Protein AF-B7AQ55-F1 (afdb_monomer_lite)

Organism: NCBI:txid483218

Radius of gyration: 14.35 Å; chains: 1; bounding box: 33×33×36 Å

Structure (mmCIF, N/CA/C/O backbone):
data_AF-B7AQ55-F1
#
_entry.id   AF-B7AQ55-F1
#
loop_
_atom_site.group_PDB
_atom_site.id
_atom_site.type_symbol
_atom_site.label_atom_id
_atom_site.label_alt_id
_atom_site.label_comp_id
_atom_site.label_asym_id
_atom_site.label_entity_id
_atom_site.label_seq_id
_atom_site.pdbx_PDB_ins_code
_atom_site.Cartn_x
_atom_site.Cartn_y
_atom_site.Cartn_z
_atom_site.occupancy
_atom_site.B_iso_or_equiv
_atom_site.auth_seq_id
_atom_site.auth_comp_id
_atom_site.auth_asym_id
_atom_site.auth_atom_id
_atom_site.pdbx_PDB_model_num
ATOM 1 N N . MET A 1 1 ? -1.145 -26.559 -1.999 1.00 27.56 1 MET A N 1
ATOM 2 C CA . MET A 1 1 ? -1.993 -25.632 -2.770 1.00 27.56 1 MET A CA 1
ATOM 3 C C . MET A 1 1 ? -2.164 -24.438 -1.860 1.00 27.56 1 MET A C 1
ATOM 5 O O . MET A 1 1 ? -2.536 -24.643 -0.716 1.00 27.56 1 MET A O 1
ATOM 9 N N . ASN A 1 2 ? -1.648 -23.286 -2.272 1.00 35.66 2 ASN A N 1
ATOM 10 C CA . ASN A 1 2 ? -1.523 -22.109 -1.422 1.00 35.66 2 ASN A CA 1
ATOM 11 C C . ASN A 1 2 ? -2.909 -21.473 -1.256 1.00 35.66 2 ASN A C 1
ATOM 13 O O . ASN A 1 2 ? -3.482 -21.053 -2.255 1.00 35.66 2 ASN A O 1
ATOM 17 N N . ASP A 1 3 ? -3.397 -21.335 -0.021 1.00 37.81 3 ASP A N 1
ATOM 18 C CA . ASP A 1 3 ? -4.645 -20.625 0.340 1.00 37.81 3 ASP A CA 1
ATOM 19 C C . ASP A 1 3 ? -4.608 -19.109 0.014 1.00 37.81 3 ASP A C 1
ATOM 21 O O . ASP A 1 3 ? -5.447 -18.330 0.452 1.00 37.81 3 ASP A O 1
ATOM 25 N N . TYR A 1 4 ? -3.626 -18.663 -0.772 1.00 49.69 4 TYR A N 1
ATOM 26 C CA . TYR A 1 4 ? -3.437 -17.280 -1.203 1.00 49.69 4 TYR A CA 1
ATOM 27 C C . TYR A 1 4 ? -4.335 -16.883 -2.393 1.00 49.69 4 TYR A C 1
ATOM 29 O O . TYR A 1 4 ? -4.344 -15.713 -2.770 1.00 49.69 4 TYR A O 1
ATOM 37 N N . GLU A 1 5 ? -5.083 -17.825 -2.984 1.00 44.88 5 GLU A N 1
ATOM 38 C CA . GLU A 1 5 ? -5.886 -17.610 -4.202 1.00 44.88 5 GLU A CA 1
ATOM 39 C C . GLU A 1 5 ? -7.402 -17.460 -3.981 1.00 44.88 5 GLU A C 1
ATOM 41 O O . GLU A 1 5 ? -8.128 -17.249 -4.956 1.00 44.88 5 GLU A O 1
ATOM 46 N N . GLU A 1 6 ? -7.924 -17.501 -2.746 1.00 48.78 6 GLU A N 1
ATOM 47 C CA . GLU A 1 6 ? -9.344 -17.189 -2.513 1.00 48.78 6 GLU A CA 1
ATOM 48 C C . GLU A 1 6 ? -9.623 -15.685 -2.715 1.00 48.78 6 GLU A C 1
ATOM 50 O O . GLU A 1 6 ? -9.643 -14.876 -1.793 1.00 48.78 6 GLU A O 1
ATOM 55 N N . GLY A 1 7 ? -9.823 -15.309 -3.981 1.00 50.34 7 GLY A N 1
ATOM 56 C CA . GLY A 1 7 ? -10.669 -14.212 -4.441 1.00 50.34 7 GLY A CA 1
ATOM 57 C C . GLY A 1 7 ? -10.546 -12.887 -3.691 1.00 50.34 7 GLY A C 1
ATOM 58 O O . GLY A 1 7 ? -11.559 -12.366 -3.217 1.00 50.34 7 GLY A O 1
ATOM 59 N N . ARG A 1 8 ? -9.347 -12.288 -3.631 1.00 54.69 8 ARG A N 1
ATOM 60 C CA . ARG A 1 8 ? -9.206 -10.888 -3.195 1.00 54.69 8 ARG A CA 1
ATOM 61 C C . ARG A 1 8 ? -10.107 -9.999 -4.059 1.00 54.69 8 ARG A C 1
ATOM 63 O O . ARG A 1 8 ? -9.866 -9.812 -5.252 1.00 54.69 8 ARG A O 1
ATOM 70 N N . LYS A 1 9 ? -11.166 -9.437 -3.468 1.00 56.31 9 LYS A N 1
ATOM 71 C CA . LYS A 1 9 ? -12.020 -8.459 -4.153 1.00 56.31 9 LYS A CA 1
ATOM 72 C C . LYS A 1 9 ? -11.200 -7.196 -4.424 1.00 56.31 9 LYS A C 1
ATOM 74 O O . LYS A 1 9 ? -10.725 -6.550 -3.491 1.00 56.31 9 LYS A O 1
ATOM 79 N N . ARG A 1 10 ? -11.048 -6.841 -5.705 1.00 58.47 10 ARG A N 1
ATOM 80 C CA . ARG A 1 10 ? -10.397 -5.593 -6.137 1.00 58.47 10 ARG A CA 1
ATOM 81 C C . ARG A 1 10 ? -11.011 -4.381 -5.423 1.00 58.47 10 ARG A C 1
ATOM 83 O O . ARG A 1 10 ? -12.224 -4.315 -5.246 1.00 58.47 10 ARG A O 1
ATOM 90 N N . GLY A 1 11 ? -10.168 -3.412 -5.063 1.00 59.72 11 GLY A N 1
ATOM 91 C CA . GLY A 1 11 ? -10.604 -2.111 -4.541 1.00 59.72 11 GLY A CA 1
ATOM 92 C C . GLY A 1 11 ? -10.944 -2.063 -3.048 1.00 59.72 11 GLY A C 1
ATOM 93 O O . GLY A 1 11 ? -11.594 -1.114 -2.625 1.00 59.72 11 GLY A O 1
ATOM 94 N N . ARG A 1 12 ? -10.525 -3.055 -2.250 1.00 66.19 12 ARG A N 1
ATOM 95 C CA . ARG A 1 12 ? -10.767 -3.094 -0.792 1.00 66.19 12 ARG A CA 1
ATOM 96 C C . AR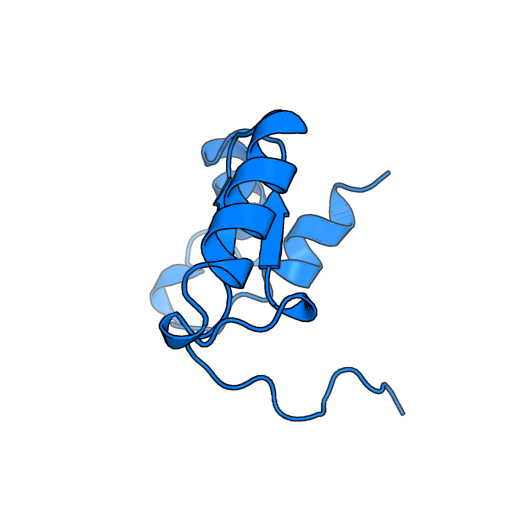G A 1 12 ? -9.497 -3.222 0.055 1.00 66.19 12 ARG A C 1
ATOM 98 O O . ARG A 1 12 ? -9.577 -3.612 1.214 1.00 66.19 12 ARG A O 1
ATOM 105 N N . SER A 1 13 ? -8.337 -2.898 -0.516 1.00 70.31 13 SER A N 1
ATOM 106 C CA . SER A 1 13 ? -7.066 -2.873 0.214 1.00 70.31 13 SER A CA 1
ATOM 107 C C . SER A 1 13 ? -6.754 -1.459 0.686 1.00 70.31 13 SER A C 1
ATOM 109 O O . SER A 1 13 ? -6.706 -0.538 -0.130 1.00 70.31 13 SER A O 1
ATOM 111 N N . LEU A 1 14 ? -6.514 -1.292 1.986 1.00 74.50 14 LEU A N 1
ATOM 112 C CA . LEU A 1 14 ? -6.028 -0.037 2.555 1.00 74.50 14 LEU A CA 1
ATOM 113 C C . LEU A 1 14 ? -4.531 -0.161 2.794 1.00 74.50 14 LEU A C 1
ATOM 115 O O . LEU A 1 14 ? -4.105 -1.003 3.578 1.00 74.50 14 LEU A O 1
ATOM 119 N N . LEU A 1 15 ? -3.741 0.688 2.148 1.00 74.88 15 LEU A N 1
ATOM 120 C CA . LEU A 1 15 ? -2.322 0.814 2.445 1.00 74.88 15 LEU A CA 1
ATOM 121 C C . LEU A 1 15 ? -2.108 2.054 3.315 1.00 74.88 15 LEU A C 1
ATOM 123 O O . LEU A 1 15 ? -2.336 3.179 2.873 1.00 74.88 15 LEU A O 1
ATOM 127 N N . VAL A 1 16 ? -1.656 1.844 4.546 1.00 74.56 16 VAL A N 1
ATOM 128 C CA . VAL A 1 16 ? -1.230 2.913 5.446 1.00 74.56 16 VAL A CA 1
ATOM 129 C C . VAL A 1 16 ? 0.279 3.025 5.340 1.00 74.56 16 VAL A C 1
ATOM 131 O O . VAL A 1 16 ? 1.001 2.110 5.729 1.00 74.56 16 VAL A O 1
ATOM 134 N N . VAL A 1 17 ? 0.750 4.145 4.806 1.00 70.62 17 VAL A N 1
ATOM 135 C CA . VAL A 1 17 ? 2.174 4.463 4.715 1.00 70.62 17 VAL A CA 1
ATOM 136 C C . VAL A 1 17 ? 2.482 5.574 5.711 1.00 70.62 17 VAL A C 1
ATOM 138 O O . VAL A 1 17 ? 1.663 6.474 5.882 1.00 70.62 17 VAL A O 1
ATOM 141 N N . GLU A 1 18 ? 3.631 5.503 6.380 1.00 70.19 18 GLU A N 1
ATOM 142 C CA . GLU A 1 18 ? 4.062 6.465 7.406 1.00 70.19 18 GLU A CA 1
ATOM 143 C C . GLU A 1 18 ? 3.113 6.590 8.618 1.00 70.19 18 GLU A C 1
ATOM 145 O O . GLU A 1 18 ? 2.191 7.414 8.699 1.00 70.19 18 GLU A O 1
ATOM 150 N N . GLY A 1 19 ? 3.405 5.818 9.664 1.00 61.91 19 GLY A N 1
ATOM 151 C CA . GLY A 1 19 ? 2.680 5.879 10.927 1.00 61.91 19 GLY A CA 1
ATOM 152 C C . GLY A 1 19 ? 3.371 5.126 12.053 1.00 61.91 19 GLY A C 1
ATOM 153 O O . GLY A 1 19 ? 3.823 3.999 11.861 1.00 61.91 19 GLY A O 1
ATOM 154 N N . GLU A 1 20 ? 3.426 5.747 13.234 1.00 64.88 20 GLU A N 1
ATOM 155 C CA . GLU A 1 20 ? 3.711 5.028 14.476 1.00 64.88 20 GLU A CA 1
ATOM 156 C C . GLU A 1 20 ? 2.501 4.183 14.900 1.00 64.88 20 GLU A C 1
ATOM 158 O O . GLU A 1 20 ? 1.368 4.463 14.502 1.00 64.88 20 GLU A O 1
ATOM 163 N N . HIS A 1 21 ? 2.738 3.189 15.759 1.00 61.94 21 HIS A N 1
ATOM 164 C CA . HIS A 1 21 ? 1.752 2.214 16.246 1.00 61.94 21 HIS A CA 1
ATOM 165 C C . HIS A 1 21 ? 0.426 2.805 16.769 1.00 61.94 21 HIS A C 1
ATOM 167 O O . HIS A 1 21 ? -0.591 2.111 16.807 1.00 61.94 21 HIS A O 1
ATOM 173 N N . GLU A 1 22 ? 0.396 4.072 17.192 1.00 61.97 22 GLU A N 1
ATOM 174 C CA . GLU A 1 22 ? -0.846 4.735 17.610 1.00 61.97 22 GLU A CA 1
ATOM 175 C C . GLU A 1 22 ? -1.830 4.954 16.453 1.00 61.97 22 GLU A C 1
ATOM 177 O O . GLU A 1 22 ? -3.045 4.866 16.659 1.00 61.97 22 GLU A O 1
ATOM 182 N N . LYS A 1 23 ? -1.329 5.171 15.229 1.00 67.94 23 LYS A N 1
ATOM 183 C CA . LYS A 1 23 ? -2.183 5.331 14.046 1.00 67.94 23 LYS A CA 1
ATOM 184 C C . LYS A 1 23 ? -2.929 4.039 13.724 1.00 67.94 23 LYS A C 1
ATOM 186 O O . LYS A 1 23 ? -4.093 4.117 13.342 1.00 67.94 23 LYS A O 1
ATOM 191 N N . ASP A 1 24 ? -2.328 2.875 13.975 1.00 71.12 24 ASP A N 1
ATOM 192 C CA . ASP A 1 24 ? -2.973 1.576 13.748 1.00 71.12 24 ASP A CA 1
ATOM 193 C C . ASP A 1 24 ? -4.257 1.464 14.574 1.00 71.12 24 ASP A C 1
ATOM 195 O O . ASP A 1 24 ? -5.319 1.155 14.039 1.00 71.12 24 ASP A O 1
ATOM 199 N N . ARG A 1 25 ? -4.201 1.796 15.873 1.00 76.31 25 ARG A N 1
ATOM 200 C CA . ARG A 1 25 ? -5.388 1.756 16.746 1.00 76.31 25 ARG A CA 1
ATOM 201 C C . ARG A 1 25 ? -6.469 2.730 16.299 1.00 76.31 25 ARG A C 1
ATOM 203 O O . ARG A 1 25 ? -7.646 2.392 16.394 1.00 76.31 25 ARG A O 1
ATOM 210 N N . LEU A 1 26 ? -6.086 3.919 15.835 1.00 79.56 26 LEU A N 1
ATOM 211 C CA . LEU A 1 26 ? -7.037 4.899 15.320 1.00 79.56 26 LEU A CA 1
ATOM 212 C C . LEU A 1 26 ? -7.732 4.382 14.055 1.00 79.56 26 LEU A C 1
ATOM 214 O O . LEU A 1 26 ? -8.957 4.447 13.979 1.00 79.56 26 LEU A O 1
ATOM 218 N N . PHE A 1 27 ? -6.980 3.824 13.101 1.00 76.62 27 PHE A N 1
ATOM 219 C CA . PHE A 1 27 ? -7.549 3.223 11.892 1.00 76.62 27 PHE A CA 1
ATOM 220 C C . PHE A 1 27 ? -8.477 2.054 12.227 1.00 76.62 27 PHE A C 1
ATOM 222 O O . PHE A 1 27 ? -9.595 2.007 11.715 1.00 76.62 27 PHE A O 1
ATOM 229 N N . TRP A 1 28 ? -8.083 1.183 13.161 1.00 78.00 28 TRP A N 1
ATOM 230 C CA . TRP A 1 28 ? -8.955 0.124 13.673 1.00 78.00 28 TRP A CA 1
ATOM 231 C C . TRP A 1 28 ? -10.254 0.674 14.268 1.00 78.00 28 TRP A C 1
ATOM 233 O O . TRP A 1 28 ? -11.330 0.134 14.019 1.00 78.00 28 TRP A O 1
ATOM 243 N N . LEU A 1 29 ? -10.180 1.758 15.046 1.00 84.69 29 LEU A N 1
ATOM 244 C CA . LEU A 1 29 ? -11.363 2.371 15.647 1.00 84.69 29 LEU A CA 1
ATOM 245 C C . LEU A 1 29 ? -12.303 2.948 14.581 1.00 84.69 29 LEU A C 1
ATOM 247 O O . LEU A 1 29 ? -13.509 2.735 14.657 1.00 84.69 29 LEU A O 1
ATOM 251 N N . ILE A 1 30 ? -11.749 3.635 13.576 1.00 82.69 30 ILE A N 1
ATOM 252 C CA . ILE A 1 30 ? -12.506 4.197 12.452 1.00 82.69 30 ILE A CA 1
ATOM 253 C C . ILE A 1 30 ? -13.236 3.077 11.705 1.00 82.69 30 ILE A C 1
ATOM 255 O O . ILE A 1 30 ? -14.446 3.164 11.532 1.00 82.69 30 ILE A O 1
ATOM 259 N N . LEU A 1 31 ? -12.552 1.994 11.335 1.00 81.62 31 LEU A N 1
ATOM 260 C CA . LEU A 1 31 ? -13.182 0.895 10.593 1.00 81.62 31 LEU A CA 1
ATOM 261 C C .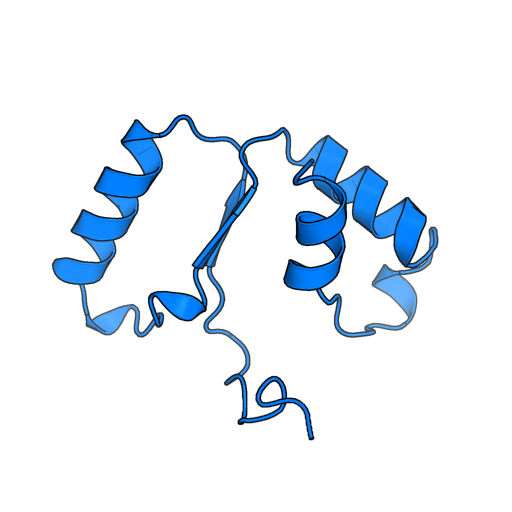 LEU A 1 31 ? -14.280 0.185 11.396 1.00 81.62 31 LEU A C 1
ATOM 263 O O . LEU A 1 31 ? -15.297 -0.208 10.832 1.00 81.62 31 LEU A O 1
ATOM 267 N N . ARG A 1 32 ? -14.130 0.083 12.724 1.00 81.88 32 ARG A N 1
ATOM 268 C CA . ARG A 1 32 ? -15.188 -0.445 13.604 1.00 81.88 32 ARG A CA 1
ATOM 269 C C . ARG A 1 32 ? -16.384 0.496 13.733 1.00 81.88 32 ARG A C 1
ATOM 271 O O . ARG A 1 32 ? -17.509 0.022 13.875 1.00 81.88 32 ARG A O 1
ATOM 278 N N . CYS A 1 33 ? -16.148 1.805 13.738 1.00 89.62 33 CYS A N 1
ATOM 279 C CA . CYS A 1 33 ? -17.200 2.816 13.831 1.00 89.62 33 CYS A CA 1
ATOM 280 C C . CYS A 1 33 ? -17.952 3.021 12.508 1.00 89.62 33 CYS A C 1
ATOM 282 O O . CYS A 1 33 ? -19.125 3.382 12.554 1.00 89.62 33 CYS A O 1
ATOM 284 N N . PHE A 1 34 ? -17.295 2.782 11.371 1.00 86.31 34 PHE A N 1
ATOM 285 C CA . PHE A 1 34 ? -17.816 3.029 10.024 1.00 86.31 34 PHE A CA 1
ATOM 286 C C . PHE A 1 34 ? -17.750 1.751 9.162 1.00 86.31 34 PHE A C 1
ATOM 288 O O . PHE A 1 34 ? -16.927 1.659 8.243 1.00 86.31 34 PHE A O 1
ATOM 295 N N . PRO A 1 35 ? -18.590 0.735 9.447 1.00 80.69 35 PRO A N 1
ATOM 296 C CA . PRO A 1 35 ? -18.592 -0.535 8.713 1.00 80.69 35 PRO A CA 1
ATOM 297 C C . PRO A 1 35 ? -18.928 -0.384 7.218 1.00 80.69 35 PRO A C 1
ATOM 299 O O . PRO A 1 35 ? -18.595 -1.258 6.418 1.00 80.69 35 PRO A O 1
ATOM 302 N N . GLU A 1 36 ? -19.543 0.729 6.814 1.00 83.50 36 GLU A N 1
ATOM 303 C CA . GLU A 1 36 ? -19.819 1.090 5.420 1.00 83.50 36 GLU A CA 1
ATOM 304 C C . GLU A 1 36 ? -18.564 1.333 4.568 1.00 83.50 36 GLU A C 1
ATOM 306 O O . GLU A 1 36 ? -18.664 1.358 3.344 1.00 83.50 36 GLU A O 1
ATOM 311 N N . ILE A 1 37 ? -17.385 1.489 5.184 1.00 79.19 37 ILE A N 1
ATOM 312 C CA . ILE A 1 37 ? -16.103 1.566 4.467 1.00 79.19 37 ILE A CA 1
ATOM 313 C C . ILE A 1 37 ? -15.794 0.228 3.759 1.00 79.19 37 ILE A C 1
ATOM 315 O O . ILE A 1 37 ? -15.036 0.206 2.793 1.00 79.19 37 ILE A O 1
ATOM 319 N N . GLU A 1 38 ? -16.425 -0.877 4.181 1.00 75.38 38 GLU A N 1
ATOM 320 C CA . GLU A 1 38 ? -16.374 -2.196 3.532 1.00 75.38 38 GLU A CA 1
ATOM 321 C C . GLU A 1 38 ? -14.954 -2.765 3.296 1.00 75.38 38 GLU A C 1
ATOM 323 O O . GLU A 1 38 ? -14.736 -3.567 2.379 1.00 75.38 38 GLU A O 1
ATOM 328 N N . ILE A 1 39 ? -13.987 -2.390 4.136 1.00 77.31 39 ILE A N 1
ATOM 329 C CA . ILE A 1 39 ? -12.614 -2.909 4.103 1.00 77.31 39 ILE A CA 1
ATOM 330 C C . ILE A 1 39 ? -12.490 -4.057 5.102 1.00 77.31 39 ILE A C 1
ATOM 332 O O . ILE A 1 39 ? -12.843 -3.917 6.270 1.00 77.31 39 ILE A O 1
ATOM 336 N N . ASP A 1 40 ? -11.991 -5.194 4.625 1.00 74.88 40 ASP A N 1
ATOM 337 C CA . ASP A 1 40 ? -11.671 -6.333 5.483 1.00 74.88 40 ASP A CA 1
ATOM 338 C C . ASP A 1 40 ? -10.362 -6.067 6.237 1.00 74.88 40 ASP A C 1
ATOM 340 O O . ASP A 1 40 ? -9.396 -5.572 5.652 1.00 74.88 40 ASP A O 1
ATOM 344 N N . GLU A 1 41 ? -10.328 -6.426 7.518 1.00 69.88 41 GLU A N 1
ATOM 345 C CA . GLU A 1 41 ? -9.163 -6.290 8.396 1.00 69.88 41 GLU A CA 1
ATOM 346 C C . GLU A 1 41 ? -7.895 -6.926 7.793 1.00 69.88 41 GLU A C 1
ATOM 348 O O . GLU A 1 41 ? -6.811 -6.345 7.855 1.00 69.88 41 GLU A O 1
ATOM 353 N N . GLY A 1 42 ? -8.032 -8.085 7.141 1.00 71.94 42 GLY A N 1
ATOM 354 C CA . GLY A 1 42 ? -6.946 -8.804 6.473 1.00 71.94 42 GLY A CA 1
ATOM 355 C C . GLY A 1 42 ? -6.448 -8.151 5.180 1.00 71.94 42 GLY A C 1
ATOM 356 O O . GLY A 1 42 ? -5.421 -8.564 4.643 1.00 71.94 42 GLY A O 1
ATOM 357 N N . ASN A 1 43 ? -7.143 -7.124 4.683 1.00 74.38 43 ASN A N 1
ATOM 358 C CA . ASN A 1 43 ? -6.748 -6.346 3.507 1.00 74.38 43 ASN A CA 1
ATOM 359 C C . ASN A 1 43 ? -6.095 -4.999 3.866 1.00 74.38 43 ASN A C 1
ATOM 361 O O . ASN A 1 43 ? -5.801 -4.202 2.968 1.00 74.38 43 ASN A O 1
ATOM 365 N N . ILE A 1 44 ? -5.852 -4.733 5.153 1.00 75.50 44 ILE A N 1
ATOM 366 C CA . ILE A 1 44 ? -5.132 -3.544 5.611 1.00 75.50 44 ILE A CA 1
ATOM 367 C C . ILE A 1 44 ? -3.640 -3.862 5.692 1.00 75.50 44 ILE A C 1
ATOM 369 O O . ILE A 1 44 ? -3.206 -4.747 6.428 1.00 75.50 44 ILE A O 1
ATOM 373 N N . TRP A 1 45 ? -2.843 -3.090 4.966 1.00 76.44 45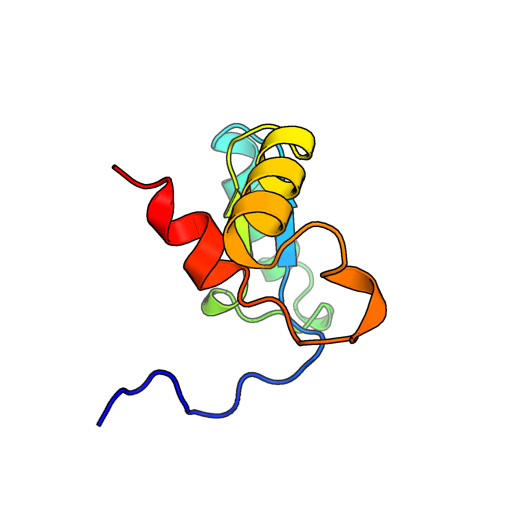 TRP A N 1
ATOM 374 C CA . TRP A 1 45 ? -1.393 -3.208 4.926 1.00 76.44 45 TRP A CA 1
ATOM 375 C C . TRP A 1 45 ? -0.786 -1.964 5.548 1.00 76.44 45 TRP A C 1
ATOM 377 O O . TRP A 1 45 ? -1.010 -0.856 5.066 1.00 76.44 45 TRP A O 1
ATOM 387 N N . VAL A 1 46 ? -0.012 -2.134 6.618 1.00 74.38 46 VAL A N 1
ATOM 388 C CA . VAL A 1 46 ? 0.714 -1.023 7.237 1.00 74.38 46 VAL A CA 1
ATOM 389 C C . VAL A 1 46 ? 2.182 -1.115 6.855 1.00 74.38 46 VAL A C 1
ATOM 391 O O . VAL A 1 46 ? 2.890 -2.055 7.219 1.00 74.38 46 VAL A O 1
ATOM 394 N N . TYR A 1 47 ? 2.632 -0.122 6.101 1.00 75.44 47 TYR A N 1
ATOM 395 C CA . TYR A 1 47 ? 4.020 0.083 5.742 1.00 75.44 47 TYR A CA 1
ATOM 396 C C . TYR A 1 47 ? 4.572 1.200 6.633 1.00 75.44 47 TYR A C 1
ATOM 398 O O . TYR A 1 47 ? 4.418 2.389 6.359 1.00 75.44 47 TYR A O 1
ATOM 406 N N . HIS A 1 48 ? 5.189 0.810 7.750 1.00 71.69 48 HIS A N 1
ATOM 407 C CA . HIS A 1 48 ? 5.682 1.708 8.809 1.00 71.69 48 HIS A CA 1
ATOM 408 C C . HIS A 1 48 ? 6.897 2.565 8.414 1.00 71.69 48 HIS A C 1
ATOM 410 O O . HIS A 1 48 ? 7.637 3.036 9.274 1.00 71.69 48 HIS A O 1
ATOM 416 N N . THR A 1 49 ? 7.146 2.749 7.124 1.00 73.31 49 THR A N 1
ATOM 417 C CA . THR A 1 49 ? 8.269 3.538 6.632 1.00 73.31 49 THR A CA 1
ATOM 418 C C . THR A 1 49 ? 7.805 4.512 5.562 1.00 73.31 49 THR A C 1
ATOM 420 O O . THR A 1 49 ? 6.626 4.553 5.206 1.00 73.31 49 THR A O 1
ATOM 423 N N . ASN A 1 50 ? 8.731 5.350 5.115 1.00 79.56 50 ASN A N 1
ATOM 424 C CA . ASN A 1 50 ? 8.454 6.438 4.202 1.00 79.56 50 ASN A CA 1
ATOM 425 C C . ASN A 1 50 ? 7.920 5.936 2.847 1.00 79.56 50 ASN A C 1
ATOM 427 O O . ASN A 1 50 ? 8.403 4.934 2.315 1.00 79.56 50 ASN A O 1
ATOM 431 N N . ILE A 1 51 ? 6.949 6.648 2.270 1.00 82.69 51 ILE A N 1
ATOM 432 C CA . ILE A 1 51 ? 6.347 6.296 0.973 1.00 82.69 51 ILE A CA 1
ATOM 433 C C . ILE A 1 51 ? 7.348 6.263 -0.186 1.00 82.69 51 ILE A C 1
ATOM 435 O O . ILE A 1 51 ? 7.199 5.457 -1.100 1.00 82.69 51 ILE A O 1
ATOM 439 N N . TYR A 1 52 ? 8.406 7.068 -0.130 1.00 87.00 52 TYR A N 1
ATOM 440 C CA . TYR A 1 52 ? 9.498 7.034 -1.099 1.00 87.00 52 TYR A CA 1
ATOM 441 C C . TYR A 1 52 ? 10.281 5.719 -1.032 1.00 87.00 52 TYR A C 1
ATOM 443 O O . TYR A 1 52 ? 10.690 5.207 -2.065 1.00 87.00 52 TYR A O 1
ATOM 451 N N . ILE A 1 53 ? 10.414 5.113 0.152 1.00 86.31 53 ILE A N 1
ATOM 452 C CA . ILE A 1 53 ? 11.063 3.800 0.279 1.00 86.31 53 ILE A CA 1
ATOM 453 C C . ILE A 1 53 ? 10.177 2.713 -0.336 1.00 86.31 53 ILE A C 1
ATOM 455 O O . ILE A 1 53 ? 10.684 1.845 -1.039 1.00 86.31 53 ILE A O 1
ATOM 459 N N . LEU A 1 54 ? 8.851 2.804 -0.162 1.00 86.06 54 LEU A N 1
ATOM 460 C CA . LEU A 1 54 ? 7.924 1.887 -0.833 1.00 86.06 54 LEU A CA 1
ATOM 461 C C . LEU A 1 54 ? 8.061 1.982 -2.351 1.00 86.06 54 LEU A C 1
ATOM 463 O O . LEU A 1 54 ? 8.083 0.965 -3.036 1.00 86.06 54 LEU A O 1
ATOM 467 N N . TYR A 1 55 ? 8.128 3.210 -2.864 1.00 88.31 55 TYR A N 1
ATOM 468 C CA . TYR A 1 55 ? 8.306 3.466 -4.284 1.00 88.31 55 TYR A CA 1
ATOM 469 C C . TYR A 1 55 ? 9.602 2.832 -4.802 1.00 88.31 55 TYR A C 1
ATOM 471 O O . TYR A 1 55 ? 9.565 2.087 -5.780 1.00 88.31 55 TYR A O 1
ATOM 479 N N . ASP A 1 56 ? 10.722 3.055 -4.111 1.00 90.56 56 ASP A N 1
ATOM 480 C CA . ASP A 1 56 ? 12.016 2.478 -4.484 1.00 90.56 56 ASP A CA 1
ATOM 481 C C . ASP A 1 56 ? 11.993 0.943 -4.460 1.00 90.56 56 ASP A C 1
ATOM 483 O O . ASP A 1 56 ? 12.601 0.295 -5.313 1.00 90.56 56 ASP A O 1
ATOM 487 N N . ASP A 1 57 ? 11.283 0.342 -3.504 1.00 89.25 57 ASP A N 1
ATOM 488 C CA . ASP A 1 57 ? 11.137 -1.110 -3.414 1.00 89.25 57 ASP A CA 1
ATOM 489 C C . ASP A 1 57 ? 10.265 -1.683 -4.537 1.00 89.25 57 ASP A C 1
ATOM 491 O O . ASP A 1 57 ? 10.588 -2.742 -5.075 1.00 89.25 57 ASP A O 1
ATOM 495 N N . ILE A 1 58 ? 9.202 -0.976 -4.938 1.00 90.25 58 ILE A N 1
ATOM 496 C CA . ILE A 1 58 ? 8.386 -1.345 -6.104 1.00 90.25 58 ILE A CA 1
ATOM 497 C C . ILE A 1 58 ? 9.238 -1.290 -7.372 1.00 90.25 58 ILE A C 1
ATOM 499 O O . ILE A 1 58 ? 9.266 -2.266 -8.118 1.00 90.25 58 ILE A O 1
ATOM 503 N N . VAL A 1 59 ? 9.974 -0.196 -7.596 1.00 92.00 59 VAL A N 1
ATOM 504 C CA . VAL A 1 59 ? 10.860 -0.046 -8.764 1.00 92.00 59 VAL A CA 1
ATOM 505 C C . VAL A 1 59 ? 11.942 -1.126 -8.777 1.00 92.00 59 VAL A C 1
ATOM 507 O O . VAL A 1 59 ? 12.263 -1.676 -9.827 1.00 92.00 59 VAL A O 1
ATOM 510 N N . ARG A 1 60 ? 12.493 -1.483 -7.612 1.00 91.62 60 ARG A N 1
ATOM 511 C CA . ARG A 1 60 ? 13.488 -2.556 -7.505 1.00 91.62 60 ARG A CA 1
ATOM 512 C C . ARG A 1 60 ? 12.918 -3.926 -7.876 1.00 91.62 60 ARG A C 1
ATOM 514 O O . ARG A 1 60 ? 13.653 -4.738 -8.432 1.00 91.62 60 ARG A O 1
ATOM 521 N N . GLU A 1 61 ? 11.658 -4.193 -7.541 1.00 91.50 61 GLU A N 1
ATOM 522 C CA . GLU A 1 61 ? 11.026 -5.494 -7.784 1.00 91.50 61 GLU A CA 1
ATOM 523 C C . GLU A 1 61 ? 10.448 -5.623 -9.199 1.00 91.50 61 GLU A C 1
ATOM 525 O O . GLU A 1 61 ? 10.593 -6.671 -9.823 1.00 91.50 61 GLU A O 1
ATOM 530 N N . TYR A 1 62 ? 9.818 -4.564 -9.708 1.00 90.06 62 TYR A N 1
ATOM 531 C CA . TYR A 1 62 ? 9.055 -4.580 -10.960 1.00 90.06 62 TYR A CA 1
ATOM 532 C C . TYR A 1 62 ? 9.726 -3.804 -12.107 1.00 90.06 62 TYR A C 1
ATOM 534 O O . TYR A 1 62 ? 9.240 -3.841 -13.234 1.00 90.06 62 TYR A O 1
ATOM 542 N N . GLY A 1 63 ? 10.857 -3.137 -11.855 1.00 90.94 63 GLY A N 1
ATOM 543 C CA . GLY A 1 63 ? 11.561 -2.301 -12.832 1.00 90.94 63 GLY A CA 1
ATOM 544 C C . GLY A 1 63 ? 11.027 -0.866 -12.900 1.00 90.94 63 GLY A C 1
ATOM 545 O O . GLY A 1 63 ? 10.016 -0.532 -12.288 1.00 90.94 63 GLY A O 1
ATOM 546 N N . GLU A 1 64 ? 11.718 0.010 -13.637 1.00 90.94 64 GLU A N 1
ATOM 547 C CA . GLU A 1 64 ? 11.327 1.427 -13.770 1.00 90.94 64 GLU A CA 1
ATOM 548 C C . GLU A 1 64 ? 9.989 1.602 -14.504 1.00 90.94 64 GLU A C 1
ATOM 550 O O . GLU A 1 64 ? 9.196 2.465 -14.133 1.00 90.94 64 GLU A O 1
ATOM 555 N N . ASP A 1 65 ? 9.688 0.713 -15.451 1.00 89.81 65 ASP A N 1
ATOM 556 C CA . ASP A 1 65 ? 8.490 0.771 -16.296 1.00 89.81 65 ASP A CA 1
ATOM 557 C C . ASP A 1 65 ? 7.258 0.106 -15.645 1.00 89.81 65 ASP A C 1
ATOM 559 O O . ASP A 1 65 ? 6.269 -0.196 -16.318 1.00 89.81 65 ASP A O 1
ATOM 563 N N . TRP A 1 66 ? 7.287 -0.141 -14.327 1.00 86.06 66 TRP A N 1
ATOM 564 C CA . TRP A 1 66 ? 6.237 -0.872 -13.598 1.00 86.06 66 TRP A CA 1
ATOM 565 C C . TRP A 1 66 ? 4.827 -0.290 -13.799 1.00 86.06 66 TRP A C 1
ATOM 567 O O . TRP A 1 66 ? 3.829 -1.009 -13.748 1.00 86.06 66 TRP A O 1
ATOM 577 N N . PHE A 1 67 ? 4.725 1.019 -14.045 1.00 83.69 67 PHE A N 1
ATOM 578 C CA . PHE A 1 67 ? 3.458 1.720 -14.254 1.00 83.69 67 PHE A CA 1
ATOM 579 C C . PHE A 1 67 ? 2.963 1.664 -15.709 1.00 83.69 67 PHE A C 1
ATOM 581 O O . PHE A 1 67 ? 1.777 1.902 -15.956 1.00 83.69 67 PHE A O 1
ATOM 588 N N . GLU A 1 68 ? 3.832 1.354 -16.675 1.00 83.38 68 GLU A N 1
ATOM 589 C CA . GLU A 1 68 ? 3.501 1.370 -18.105 1.00 83.38 68 GLU A CA 1
ATOM 590 C C . GLU A 1 68 ? 2.646 0.166 -18.505 1.00 83.38 68 GLU A C 1
ATOM 592 O O . GLU A 1 68 ? 1.679 0.298 -19.261 1.00 83.38 68 GLU A O 1
ATOM 597 N N . TYR A 1 69 ? 2.944 -1.003 -17.936 1.00 75.25 69 TYR A N 1
ATOM 598 C CA . TYR A 1 69 ? 2.296 -2.264 -18.302 1.00 75.25 69 TYR A CA 1
ATOM 599 C C . TYR A 1 69 ? 0.978 -2.529 -17.560 1.00 75.25 69 TYR A C 1
ATOM 601 O O . TYR A 1 69 ? 0.304 -3.518 -17.845 1.00 75.25 69 TYR A O 1
ATOM 609 N N . ARG A 1 70 ? 0.568 -1.634 -16.641 1.00 65.62 70 ARG A N 1
ATOM 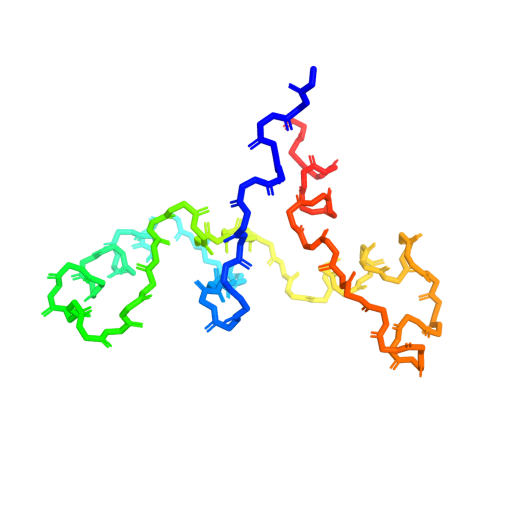610 C CA . ARG A 1 70 ? -0.598 -1.809 -15.746 1.00 65.62 70 ARG A CA 1
ATOM 611 C C . ARG A 1 70 ? -0.645 -3.198 -15.091 1.00 65.62 70 ARG A C 1
ATOM 613 O O . ARG A 1 70 ? -1.734 -3.733 -14.868 1.00 65.62 70 ARG A O 1
ATOM 620 N N . GLU A 1 71 ? 0.513 -3.788 -14.818 1.00 71.25 71 GLU A N 1
ATOM 621 C CA . GLU A 1 71 ? 0.575 -5.042 -14.080 1.00 71.25 71 GLU A CA 1
ATOM 622 C C . GLU A 1 71 ? 0.145 -4.783 -12.632 1.00 71.25 71 GLU A C 1
ATOM 624 O O . GLU A 1 71 ? 0.460 -3.744 -12.044 1.00 71.25 71 GLU A O 1
ATOM 629 N N . ASP A 1 72 ? -0.650 -5.697 -12.073 1.00 78.06 72 ASP A N 1
ATOM 630 C CA . ASP A 1 72 ? -1.092 -5.575 -10.687 1.00 78.06 72 ASP A CA 1
ATOM 631 C C . ASP A 1 72 ? 0.137 -5.759 -9.772 1.00 78.06 72 ASP A C 1
ATOM 633 O O . ASP A 1 72 ? 0.785 -6.806 -9.775 1.00 78.06 72 ASP A O 1
ATOM 637 N N . ILE A 1 73 ? 0.456 -4.736 -8.977 1.00 83.12 73 ILE A N 1
ATOM 638 C CA . ILE A 1 73 ? 1.558 -4.792 -8.010 1.00 83.12 73 ILE A CA 1
ATOM 639 C C . ILE A 1 73 ? 1.125 -5.621 -6.803 1.00 83.12 73 ILE A C 1
ATOM 641 O O . ILE A 1 73 ? 0.158 -5.277 -6.112 1.00 83.12 73 ILE A O 1
ATOM 645 N N . ASP A 1 74 ? 1.891 -6.661 -6.479 1.00 83.69 74 ASP A N 1
ATOM 646 C CA . ASP A 1 74 ? 1.723 -7.414 -5.238 1.00 83.69 74 ASP A CA 1
ATOM 647 C C . ASP A 1 74 ? 2.402 -6.665 -4.081 1.00 83.69 74 ASP A C 1
ATOM 649 O O . ASP A 1 74 ? 3.500 -6.990 -3.626 1.00 83.69 74 ASP A O 1
ATOM 653 N N . LEU A 1 75 ? 1.734 -5.608 -3.608 1.00 81.12 75 LEU A N 1
ATOM 654 C CA . LEU A 1 75 ? 2.183 -4.820 -2.458 1.00 81.12 75 LEU A CA 1
ATOM 655 C C . LEU A 1 75 ? 2.486 -5.691 -1.222 1.00 81.12 75 LEU A C 1
ATOM 657 O O . LEU A 1 75 ? 3.532 -5.474 -0.610 1.00 81.12 75 LEU A O 1
ATOM 661 N N . PRO A 1 76 ? 1.655 -6.688 -0.845 1.00 78.50 76 PRO A N 1
ATOM 662 C CA . PRO A 1 76 ? 1.988 -7.627 0.229 1.00 78.50 76 PRO A CA 1
ATOM 6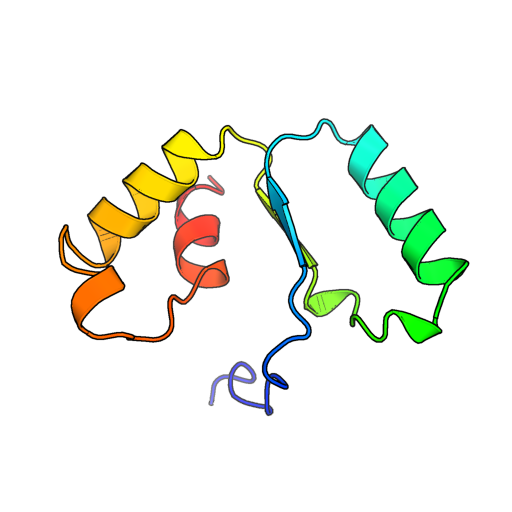63 C C . PRO A 1 76 ? 3.356 -8.286 0.069 1.00 78.50 76 PRO A C 1
ATOM 665 O O . PRO A 1 76 ? 4.130 -8.343 1.028 1.00 78.50 76 PRO A O 1
ATOM 668 N N . PHE A 1 77 ? 3.665 -8.763 -1.136 1.00 83.19 77 PHE A N 1
ATOM 669 C CA . PHE A 1 77 ? 4.945 -9.388 -1.433 1.00 83.19 77 PHE A CA 1
ATOM 670 C C . PHE A 1 77 ? 6.108 -8.397 -1.303 1.00 83.19 77 PHE A C 1
ATOM 672 O O . PHE A 1 77 ? 7.070 -8.699 -0.589 1.00 83.19 77 PHE A O 1
ATOM 679 N N . VAL A 1 78 ? 5.993 -7.198 -1.886 1.00 85.31 78 VAL A N 1
ATOM 680 C CA . VAL A 1 78 ? 7.017 -6.137 -1.783 1.00 85.31 78 VAL A CA 1
ATOM 681 C C . VAL A 1 78 ? 7.282 -5.779 -0.318 1.00 85.31 78 VAL A C 1
ATOM 683 O O . VAL A 1 78 ? 8.425 -5.775 0.138 1.00 85.31 78 VAL A O 1
ATOM 686 N N . ILE A 1 79 ? 6.219 -5.562 0.460 1.00 80.44 79 ILE A N 1
ATOM 687 C CA . ILE A 1 79 ? 6.305 -5.205 1.882 1.00 80.44 79 ILE A CA 1
ATOM 688 C C . ILE A 1 79 ? 6.930 -6.341 2.708 1.00 80.44 79 ILE A C 1
ATOM 690 O O . ILE A 1 79 ? 7.705 -6.080 3.632 1.00 80.44 79 ILE A O 1
ATOM 694 N N . SER A 1 80 ? 6.632 -7.605 2.383 1.00 79.44 80 SER A N 1
ATOM 695 C CA . SER A 1 80 ? 7.128 -8.765 3.134 1.00 79.44 80 SER A CA 1
ATOM 696 C C . SER A 1 80 ? 8.655 -8.899 3.121 1.00 79.44 80 SER A C 1
ATOM 698 O O . SER A 1 80 ? 9.223 -9.363 4.108 1.00 79.44 80 SER A O 1
ATOM 700 N N . LYS A 1 81 ? 9.338 -8.428 2.068 1.00 78.75 81 LYS A N 1
ATOM 701 C CA . LYS A 1 81 ? 10.808 -8.494 1.963 1.00 78.75 81 LYS A CA 1
ATOM 702 C C . LYS A 1 81 ? 11.534 -7.573 2.948 1.00 78.75 81 LYS A C 1
ATOM 704 O O . LYS A 1 81 ? 12.696 -7.821 3.267 1.00 78.75 81 LYS A O 1
ATOM 709 N N . ASN A 1 82 ? 10.850 -6.547 3.452 1.00 67.75 82 ASN A N 1
ATOM 710 C CA . ASN A 1 82 ? 11.407 -5.590 4.410 1.00 67.75 82 ASN A CA 1
ATOM 711 C C . ASN A 1 82 ? 11.169 -5.974 5.874 1.00 67.75 82 ASN A C 1
ATOM 713 O O . ASN A 1 82 ? 11.783 -5.393 6.767 1.00 67.75 82 ASN A O 1
ATOM 717 N N . ARG A 1 83 ? 10.305 -6.962 6.139 1.00 59.00 83 ARG A N 1
ATOM 718 C CA . ARG A 1 83 ? 10.150 -7.561 7.468 1.00 59.00 83 ARG A CA 1
ATOM 719 C C . ARG A 1 83 ? 11.288 -8.562 7.700 1.00 59.00 83 ARG A C 1
ATOM 721 O O . ARG A 1 83 ? 11.134 -9.749 7.426 1.00 59.00 83 ARG A O 1
ATOM 728 N N . LYS A 1 84 ? 12.436 -8.070 8.169 1.00 47.25 84 LYS A N 1
ATOM 729 C CA . LYS A 1 84 ? 13.448 -8.891 8.853 1.00 47.25 84 LYS A CA 1
ATOM 730 C C . LYS A 1 84 ? 13.178 -8.944 10.348 1.00 47.25 84 LYS A C 1
ATOM 732 O O . LYS A 1 84 ? 12.742 -7.907 10.892 1.00 47.25 84 LYS A O 1
#

pLDDT: mean 74.21, std 13.75, range [27.56, 92.0]

Sequence (84 aa):
MNDYEEGRKRGRSLLVVEGEHEKDRLFWLILRCFPEIEIDEGNIWVYHTNIYILYDDIVREYGEDWFEYREDIDLPFVISKNRK

Foldseek 3Di:
DDPPPPDDDPPQAAEAEADDPVVVVVVVVVCVVCVVSVHDPVRYHYHNYHPVVLVVLQCVVCNPCNVVVPDDDPSVVSSVVP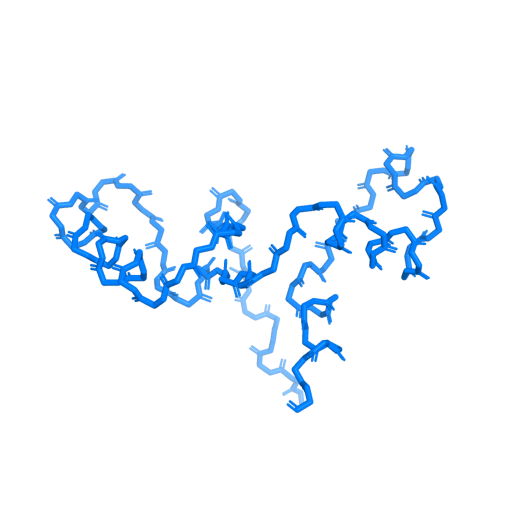PD

Secondary structure (DSSP, 8-state):
--GGGS---TT--EEEES--HHHHHHHHHHHHH-GGG---GGGEEEE-S-HHHHHHHHHHHH-TTTTTTTPPP-HHHHHHTT--